Protein AF-A0A2G9UQ31-F1 (afdb_monomer_lite)

Structure (mmCIF, N/CA/C/O backbone):
data_AF-A0A2G9UQ31-F1
#
_entry.id   AF-A0A2G9UQ31-F1
#
loop_
_atom_site.group_PDB
_atom_site.id
_atom_site.type_symbol
_atom_site.label_atom_id
_atom_site.label_alt_id
_atom_site.label_comp_id
_atom_site.label_asym_id
_atom_site.label_entity_id
_atom_site.label_seq_id
_atom_site.pdbx_PDB_ins_code
_atom_site.Cartn_x
_atom_site.Cartn_y
_atom_site.Cartn_z
_atom_site.occupancy
_atom_site.B_iso_or_equiv
_atom_site.auth_seq_id
_atom_site.auth_comp_id
_atom_site.auth_asym_id
_atom_site.auth_atom_id
_atom_site.pdbx_PDB_model_num
ATOM 1 N N . MET A 1 1 ? 7.192 10.203 15.045 1.00 45.22 1 MET A N 1
ATOM 2 C CA . MET A 1 1 ? 8.051 10.650 16.168 1.00 45.22 1 MET A CA 1
ATOM 3 C C . MET A 1 1 ? 7.284 10.313 17.435 1.00 45.22 1 MET A C 1
ATOM 5 O O . MET A 1 1 ? 6.136 10.704 17.506 1.00 45.22 1 MET A O 1
ATOM 9 N N . TYR A 1 2 ? 7.724 9.377 18.274 1.00 36.88 2 TYR A N 1
ATOM 10 C CA . TYR A 1 2 ? 8.772 9.560 19.287 1.00 36.88 2 TYR A CA 1
ATOM 11 C C . TYR A 1 2 ? 9.672 8.317 19.479 1.00 36.88 2 TYR A C 1
ATOM 13 O O . TYR A 1 2 ? 9.304 7.204 19.114 1.00 36.88 2 TYR A O 1
ATOM 21 N N . SER A 1 3 ? 10.845 8.552 20.073 1.00 48.31 3 SER A N 1
ATOM 22 C CA . SER A 1 3 ? 11.788 7.604 20.702 1.00 48.31 3 SER A CA 1
ATOM 23 C C . SER A 1 3 ? 12.168 8.217 22.068 1.00 48.31 3 SER A C 1
ATOM 25 O O . SER A 1 3 ? 12.166 9.451 22.144 1.00 48.31 3 SER A O 1
ATOM 27 N N . PRO A 1 4 ? 12.445 7.438 23.137 1.00 53.69 4 PRO A N 1
ATOM 28 C CA . PRO A 1 4 ? 13.849 7.111 23.429 1.00 53.69 4 PRO A CA 1
ATOM 29 C C . PRO A 1 4 ? 14.123 5.700 24.018 1.00 53.69 4 PRO A C 1
ATOM 31 O O . PRO A 1 4 ? 13.511 5.262 24.985 1.00 53.69 4 PRO A O 1
ATOM 34 N N . THR A 1 5 ? 15.100 5.027 23.393 1.00 64.44 5 THR A N 1
ATOM 35 C CA . THR A 1 5 ? 16.250 4.252 23.934 1.00 64.44 5 THR A CA 1
ATOM 36 C C . THR A 1 5 ? 16.081 3.251 25.101 1.00 64.44 5 THR A C 1
ATOM 38 O O . THR A 1 5 ? 16.098 3.659 26.257 1.00 64.44 5 THR A O 1
ATOM 41 N N . ASN A 1 6 ? 16.146 1.933 24.819 1.00 45.31 6 ASN A N 1
ATOM 42 C CA . ASN A 1 6 ? 17.280 1.069 25.231 1.00 45.31 6 ASN A CA 1
ATOM 43 C C . ASN A 1 6 ? 17.184 -0.403 24.742 1.00 45.31 6 ASN A C 1
ATOM 45 O O . ASN A 1 6 ? 16.188 -1.093 24.939 1.00 45.31 6 ASN A O 1
ATOM 49 N N . SER A 1 7 ? 18.279 -0.842 24.106 1.00 53.34 7 SER A N 1
ATOM 50 C CA . SER A 1 7 ? 18.892 -2.190 24.107 1.00 53.34 7 SER A CA 1
ATOM 51 C C . SER A 1 7 ? 18.127 -3.462 23.699 1.00 53.34 7 SER A C 1
ATOM 53 O O . SER A 1 7 ? 18.540 -4.565 24.045 1.00 53.34 7 SER A O 1
ATOM 55 N N . SER A 1 8 ? 17.130 -3.377 22.826 1.00 48.41 8 SER A N 1
ATOM 56 C CA . SER A 1 8 ? 16.924 -4.446 21.837 1.00 48.41 8 SER A CA 1
ATOM 57 C C . SER A 1 8 ? 16.480 -3.789 20.546 1.00 48.41 8 SER A C 1
ATOM 59 O O . SER A 1 8 ? 15.501 -3.046 20.526 1.00 48.41 8 SER A O 1
ATOM 61 N N . ILE A 1 9 ? 17.259 -3.967 19.483 1.00 50.69 9 ILE A N 1
ATOM 62 C CA . ILE A 1 9 ? 16.946 -3.451 18.155 1.00 50.69 9 ILE A CA 1
ATOM 63 C C . ILE A 1 9 ? 15.667 -4.167 17.705 1.00 50.69 9 ILE A C 1
ATOM 65 O O . ILE A 1 9 ? 15.720 -5.182 17.020 1.00 50.69 9 ILE A O 1
ATOM 69 N N . ARG A 1 10 ? 14.493 -3.659 18.102 1.00 53.44 10 ARG A N 1
ATOM 70 C CA . ARG A 1 10 ? 13.281 -3.872 17.323 1.00 53.44 10 ARG A CA 1
ATOM 71 C C . ARG A 1 10 ? 13.574 -3.154 16.022 1.00 53.44 10 ARG A C 1
ATOM 73 O O . ARG A 1 10 ? 13.459 -1.929 15.946 1.00 53.44 10 ARG A O 1
ATOM 80 N N . GLN A 1 11 ? 14.036 -3.901 15.022 1.00 54.22 11 GLN A N 1
ATOM 81 C CA . GLN A 1 11 ? 13.892 -3.451 13.650 1.00 54.22 11 GLN A CA 1
ATOM 82 C C . GLN A 1 11 ? 12.464 -2.922 13.543 1.00 54.22 11 GLN A C 1
ATOM 84 O O . GLN A 1 11 ? 11.534 -3.579 14.011 1.00 54.22 11 GLN A O 1
ATOM 89 N N . LYS A 1 12 ? 12.290 -1.694 13.049 1.00 56.53 12 LYS A N 1
ATOM 90 C CA . LYS A 1 12 ? 10.958 -1.234 12.667 1.00 56.53 12 LYS A CA 1
ATOM 91 C C . LYS A 1 12 ? 10.484 -2.213 11.602 1.00 56.53 12 LYS A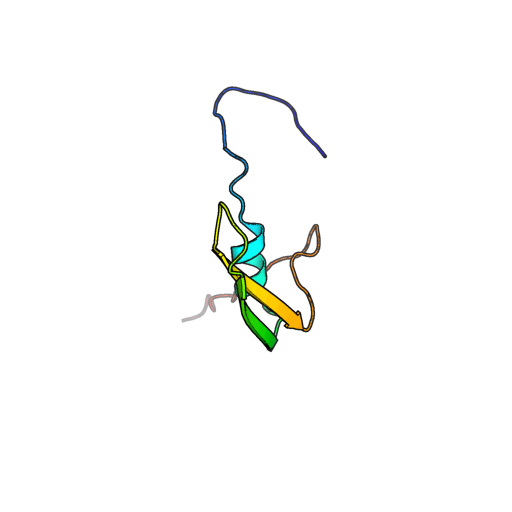 C 1
ATOM 93 O O . LYS A 1 12 ? 10.844 -2.054 10.440 1.00 56.53 12 LYS A O 1
ATOM 98 N N . GLU A 1 13 ? 9.764 -3.251 12.010 1.00 67.75 13 GLU A N 1
ATOM 99 C CA . GLU A 1 13 ? 9.147 -4.178 11.079 1.00 67.75 13 GLU A CA 1
ATOM 100 C C . GLU A 1 13 ? 8.302 -3.330 10.131 1.00 67.75 13 GLU A C 1
ATOM 102 O O . GLU A 1 13 ? 7.491 -2.501 10.563 1.00 67.75 13 GLU A O 1
ATOM 107 N N . GLN A 1 14 ? 8.549 -3.465 8.829 1.00 83.25 14 GLN A N 1
ATOM 108 C CA . GLN A 1 14 ? 7.762 -2.787 7.809 1.00 83.25 14 GLN A CA 1
ATOM 109 C C . GLN A 1 14 ? 6.388 -3.456 7.730 1.00 83.25 14 GLN A C 1
ATOM 111 O O . GLN A 1 14 ? 6.112 -4.256 6.843 1.00 83.25 14 GLN A O 1
ATOM 116 N N . ILE A 1 15 ? 5.513 -3.131 8.680 1.00 90.69 15 ILE A N 1
ATOM 117 C CA . ILE A 1 15 ? 4.173 -3.721 8.773 1.00 90.69 15 ILE A CA 1
ATOM 118 C C . ILE A 1 15 ? 3.144 -3.020 7.879 1.00 90.69 15 ILE A C 1
ATOM 120 O O . ILE A 1 15 ? 2.060 -3.552 7.688 1.00 90.69 15 ILE A O 1
ATOM 124 N N . GLY A 1 16 ? 3.474 -1.860 7.296 1.00 92.88 16 GLY A N 1
ATOM 125 C CA . GLY A 1 16 ? 2.526 -1.025 6.545 1.00 92.88 16 GLY A CA 1
ATOM 126 C C . GLY A 1 16 ? 1.833 -1.740 5.378 1.00 92.88 16 GLY A C 1
ATOM 127 O O . GLY A 1 16 ? 0.639 -1.549 5.156 1.00 92.88 16 GLY A O 1
ATOM 128 N N . HIS A 1 17 ? 2.547 -2.606 4.654 1.00 92.94 17 HIS A N 1
ATOM 129 C CA . HIS A 1 17 ? 1.941 -3.404 3.583 1.00 92.94 17 HIS A CA 1
ATOM 130 C C . HIS A 1 17 ? 0.940 -4.425 4.133 1.00 92.94 17 HIS A C 1
ATOM 132 O O . HIS A 1 17 ? -0.159 -4.554 3.600 1.00 92.94 17 HIS A O 1
ATOM 138 N N . TYR A 1 18 ? 1.285 -5.102 5.233 1.00 93.25 18 TYR A N 1
ATOM 139 C CA . TYR A 1 18 ? 0.384 -6.039 5.899 1.00 93.25 18 TYR A CA 1
ATOM 140 C C . TYR A 1 18 ? -0.859 -5.335 6.439 1.00 93.25 18 TYR A C 1
ATOM 142 O O . TYR A 1 18 ? -1.977 -5.749 6.143 1.00 93.25 18 TYR A O 1
ATOM 150 N N . THR A 1 19 ? -0.681 -4.238 7.175 1.00 95.06 19 THR A N 1
ATOM 151 C CA . THR A 1 19 ? -1.797 -3.510 7.783 1.00 95.06 19 THR A CA 1
ATOM 152 C C . THR A 1 19 ? -2.745 -2.920 6.739 1.00 95.06 19 THR A C 1
ATOM 154 O O . THR A 1 19 ? -3.944 -2.873 6.993 1.00 95.06 19 THR A O 1
ATOM 157 N N . GLN A 1 20 ? -2.254 -2.563 5.545 1.00 96.50 20 GLN A N 1
ATOM 158 C CA . GLN A 1 20 ? -3.114 -2.141 4.437 1.00 96.50 20 GLN A CA 1
ATOM 159 C C . GLN A 1 20 ? -3.949 -3.301 3.870 1.00 96.50 20 GLN A C 1
ATOM 161 O O . GLN A 1 20 ? -5.116 -3.092 3.540 1.00 96.50 20 GLN A O 1
ATOM 166 N N . MET A 1 21 ? -3.377 -4.507 3.766 1.00 95.56 21 MET A N 1
ATOM 167 C CA . MET A 1 21 ? -4.090 -5.696 3.273 1.00 95.56 21 MET A CA 1
ATOM 168 C C . MET A 1 21 ? -5.240 -6.112 4.190 1.00 95.56 21 MET A C 1
ATOM 170 O O . MET A 1 21 ? -6.280 -6.549 3.709 1.00 95.56 21 MET A O 1
ATOM 174 N N . VAL A 1 22 ? -5.050 -5.994 5.506 1.00 95.19 22 VAL A N 1
ATOM 175 C CA . VAL A 1 22 ? -6.041 -6.416 6.510 1.00 95.19 22 VAL A CA 1
ATOM 176 C C . VAL A 1 22 ? -6.899 -5.263 7.043 1.00 95.19 22 VAL A C 1
ATOM 178 O O . VAL A 1 22 ? -7.603 -5.438 8.037 1.00 95.19 22 VAL A O 1
ATOM 181 N N . TRP A 1 23 ? -6.841 -4.087 6.412 1.00 97.06 23 TRP A N 1
ATOM 182 C CA . TRP A 1 23 ? -7.603 -2.914 6.837 1.00 97.06 23 TRP A CA 1
ATOM 183 C C . TRP A 1 23 ? -9.105 -3.143 6.651 1.00 97.06 23 TRP A C 1
ATOM 185 O O . TRP A 1 23 ? -9.567 -3.318 5.526 1.00 97.06 23 TRP A O 1
ATOM 195 N N . GLN A 1 24 ? -9.874 -3.117 7.742 1.00 96.12 24 GLN A N 1
ATOM 196 C CA . GLN A 1 24 ? -11.284 -3.525 7.748 1.00 96.12 24 GLN A CA 1
ATOM 197 C C . GLN A 1 24 ? -12.156 -2.745 6.762 1.00 96.12 24 GLN A C 1
ATOM 199 O O . GLN A 1 24 ? -13.053 -3.323 6.152 1.00 96.12 24 GLN A O 1
ATOM 204 N N . ASP A 1 25 ? -11.905 -1.445 6.621 1.00 95.50 25 ASP A N 1
ATOM 205 C CA . ASP A 1 25 ? -12.726 -0.581 5.773 1.00 95.50 25 ASP A CA 1
ATOM 206 C C . ASP A 1 25 ? -12.316 -0.639 4.293 1.00 95.50 25 ASP A C 1
ATOM 208 O O . ASP A 1 25 ? -13.009 -0.077 3.449 1.00 95.50 25 ASP A O 1
ATOM 212 N N . GLY A 1 26 ? -11.207 -1.307 3.954 1.00 94.12 26 GLY A N 1
ATOM 213 C CA . GLY A 1 26 ? -10.732 -1.458 2.580 1.00 94.12 26 GLY A CA 1
ATOM 214 C C . GLY A 1 26 ? -11.470 -2.585 1.861 1.00 94.12 26 GLY A C 1
ATOM 215 O O . GLY A 1 26 ? -11.249 -3.757 2.148 1.00 94.12 26 GLY A O 1
ATOM 216 N N . TYR A 1 27 ? -12.329 -2.243 0.899 1.00 96.31 27 TYR A N 1
ATOM 217 C CA . TYR A 1 27 ? -13.156 -3.228 0.181 1.00 96.31 27 TYR A CA 1
ATOM 218 C C . TYR A 1 27 ? -12.981 -3.209 -1.345 1.00 96.31 27 TYR A C 1
ATOM 220 O O . TYR A 1 27 ? -13.576 -4.027 -2.046 1.00 96.31 27 TYR A O 1
ATOM 228 N N . LYS A 1 28 ? -12.170 -2.293 -1.881 1.00 97.75 28 LYS A N 1
ATOM 229 C CA . LYS A 1 28 ? -11.762 -2.250 -3.290 1.00 97.75 28 LYS A CA 1
ATOM 230 C C . LYS A 1 28 ? -10.256 -2.423 -3.390 1.00 97.75 28 LYS A C 1
ATOM 232 O O . LYS A 1 28 ? -9.506 -1.806 -2.635 1.00 97.75 28 LYS A O 1
ATOM 237 N N . LEU A 1 29 ? -9.837 -3.209 -4.372 1.00 97.62 29 LEU A N 1
ATOM 238 C CA . LEU A 1 29 ? -8.442 -3.455 -4.700 1.00 97.62 29 LEU A CA 1
ATOM 239 C C . LEU A 1 29 ? -8.271 -3.322 -6.211 1.00 97.62 29 LEU A C 1
ATOM 241 O O . LEU A 1 29 ? -9.016 -3.937 -6.973 1.00 97.62 29 LEU A O 1
ATOM 245 N N . GLY A 1 30 ? -7.298 -2.526 -6.636 1.00 98.06 30 GLY A N 1
ATOM 246 C CA . GLY A 1 30 ? -6.863 -2.456 -8.028 1.00 98.06 30 GLY A CA 1
ATOM 247 C C . GLY A 1 30 ? -5.356 -2.631 -8.090 1.00 98.06 30 GLY A C 1
ATOM 248 O O . GLY A 1 30 ? -4.646 -1.919 -7.387 1.00 98.06 30 GLY A O 1
ATOM 249 N N . CYS A 1 31 ? -4.868 -3.565 -8.903 1.00 98.25 31 CYS A N 1
ATOM 250 C CA . CYS A 1 31 ? -3.441 -3.838 -9.037 1.00 98.25 31 CYS A CA 1
ATOM 251 C C . CYS A 1 31 ? -3.004 -3.806 -10.500 1.00 98.25 31 CYS A C 1
ATOM 253 O O . CYS A 1 31 ? -3.779 -4.144 -11.393 1.00 98.25 31 CYS A O 1
ATOM 255 N N . VAL A 1 32 ? -1.746 -3.438 -10.718 1.00 98.19 32 VAL A N 1
ATOM 256 C CA . VAL A 1 32 ? -1.053 -3.507 -12.004 1.00 98.19 32 VAL A CA 1
ATOM 257 C C . VAL A 1 32 ? 0.276 -4.223 -11.784 1.00 98.19 32 VAL A C 1
ATOM 259 O O . VAL A 1 32 ? 0.926 -4.039 -10.750 1.00 98.19 32 VAL A O 1
ATOM 262 N N . ILE A 1 33 ? 0.648 -5.063 -12.744 1.00 98.12 33 ILE A N 1
ATOM 263 C CA . ILE A 1 33 ? 1.892 -5.826 -12.755 1.00 98.12 33 ILE A CA 1
ATOM 264 C C . ILE A 1 33 ? 2.544 -5.558 -14.101 1.00 98.12 33 ILE A C 1
ATOM 266 O O . ILE A 1 33 ? 1.954 -5.884 -15.125 1.00 98.12 33 ILE A O 1
ATOM 270 N N . GLU A 1 34 ? 3.748 -5.000 -14.092 1.00 97.94 34 GLU A N 1
ATOM 271 C CA . GLU A 1 34 ? 4.508 -4.729 -15.311 1.00 97.94 34 GLU A CA 1
ATOM 272 C C . GLU A 1 34 ? 5.907 -5.318 -15.208 1.00 97.94 34 GLU A C 1
ATOM 274 O O . GLU A 1 34 ? 6.554 -5.240 -14.162 1.00 97.94 34 GLU A O 1
ATOM 279 N N . TYR A 1 35 ? 6.386 -5.904 -16.300 1.00 97.88 35 TYR A N 1
ATOM 280 C CA . TYR A 1 35 ? 7.786 -6.286 -16.417 1.00 97.88 35 TYR A CA 1
ATOM 281 C C . TYR A 1 35 ? 8.573 -5.135 -17.044 1.00 97.88 35 TYR A C 1
ATOM 283 O O . TYR A 1 35 ? 8.337 -4.748 -18.187 1.00 97.88 35 TYR A O 1
ATOM 291 N N . CYS A 1 36 ? 9.514 -4.592 -16.283 1.00 96.88 36 CYS A N 1
ATOM 292 C CA . CYS A 1 36 ? 10.388 -3.507 -16.690 1.00 96.88 36 CYS A CA 1
ATOM 293 C C . CYS A 1 36 ? 11.738 -4.088 -17.119 1.00 96.88 36 CYS A C 1
ATOM 295 O O . CYS A 1 36 ? 12.583 -4.395 -16.274 1.00 96.88 36 CYS A O 1
ATOM 297 N N . ASP A 1 37 ? 11.954 -4.208 -18.427 1.00 96.81 37 ASP A N 1
ATOM 298 C CA . ASP A 1 37 ? 13.240 -4.621 -18.996 1.00 96.81 37 ASP A CA 1
ATOM 299 C C . ASP A 1 37 ? 14.204 -3.425 -19.082 1.00 96.81 37 ASP A C 1
ATOM 301 O O . ASP A 1 37 ? 14.415 -2.832 -20.140 1.00 96.81 37 ASP A O 1
ATOM 305 N N . ILE A 1 38 ? 14.710 -2.994 -17.922 1.00 95.00 38 ILE A N 1
ATOM 306 C CA . ILE A 1 38 ? 15.610 -1.840 -17.796 1.00 95.00 38 ILE A CA 1
ATOM 307 C C . ILE A 1 38 ? 17.011 -2.343 -17.413 1.00 95.00 38 ILE A C 1
ATOM 309 O O . ILE A 1 38 ? 17.246 -2.686 -16.251 1.00 95.00 38 ILE A O 1
ATOM 313 N N . PRO A 1 39 ? 17.978 -2.381 -18.349 1.00 94.81 39 PRO A N 1
ATOM 314 C CA . PRO A 1 39 ? 19.354 -2.755 -18.034 1.00 94.81 39 PRO A CA 1
ATOM 315 C C . PRO A 1 39 ? 20.005 -1.785 -17.031 1.00 94.81 39 PRO A C 1
ATOM 317 O O . PRO A 1 39 ? 19.770 -0.577 -17.114 1.00 94.81 39 PRO A O 1
ATOM 320 N N . PRO A 1 40 ? 20.860 -2.265 -16.104 1.00 94.62 40 PRO A N 1
ATOM 321 C CA . PRO A 1 40 ? 21.316 -3.650 -15.922 1.00 94.62 40 PRO A CA 1
ATOM 322 C C . PRO A 1 40 ? 20.426 -4.498 -14.992 1.00 94.62 40 PRO A C 1
ATOM 324 O O . PRO A 1 40 ? 20.805 -5.615 -14.649 1.00 94.62 40 PRO A O 1
ATOM 327 N N . ALA A 1 41 ? 19.289 -3.973 -14.535 1.00 93.62 41 ALA A N 1
ATOM 328 C CA . ALA A 1 41 ? 18.480 -4.571 -13.477 1.00 93.62 41 ALA A CA 1
ATOM 329 C C . ALA A 1 41 ? 17.009 -4.682 -13.910 1.00 93.62 41 ALA A C 1
ATOM 331 O O . ALA A 1 41 ? 16.174 -3.891 -13.460 1.00 93.62 41 ALA A O 1
ATOM 332 N N . PRO A 1 42 ? 16.677 -5.654 -14.780 1.00 96.19 42 PRO A N 1
ATOM 333 C CA . PRO A 1 42 ? 15.290 -5.918 -15.119 1.00 96.19 42 PRO A CA 1
ATOM 334 C C . PRO A 1 42 ? 14.511 -6.344 -13.871 1.00 96.19 42 PRO A C 1
ATOM 336 O O . PRO A 1 42 ? 15.030 -7.060 -13.008 1.00 96.19 42 PRO A O 1
ATOM 339 N N . MET A 1 43 ? 13.252 -5.923 -13.772 1.00 97.12 43 MET A N 1
ATOM 340 C CA . MET A 1 43 ? 12.412 -6.230 -12.615 1.00 97.12 43 MET A CA 1
ATOM 341 C C . MET A 1 43 ? 10.934 -6.322 -12.976 1.00 97.12 43 MET A C 1
ATOM 343 O O . MET A 1 43 ? 10.470 -5.672 -13.904 1.00 97.12 43 MET A O 1
ATOM 347 N N . THR A 1 44 ? 10.168 -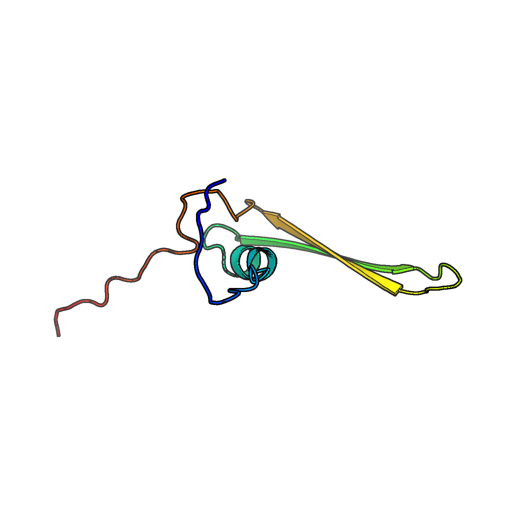7.067 -12.182 1.00 97.50 44 THR A N 1
ATOM 348 C CA . THR A 1 44 ? 8.704 -6.986 -12.202 1.00 97.50 44 THR A CA 1
ATOM 349 C C . THR A 1 44 ? 8.253 -5.973 -11.161 1.00 97.50 44 THR A C 1
ATOM 351 O O . THR A 1 44 ? 8.533 -6.133 -9.971 1.00 97.50 44 THR A O 1
ATOM 354 N N . PHE A 1 45 ? 7.556 -4.930 -11.596 1.00 97.00 45 PHE A N 1
ATOM 355 C CA . PHE A 1 45 ? 7.004 -3.904 -10.727 1.00 97.00 45 PHE A CA 1
ATOM 356 C C . PHE A 1 45 ? 5.519 -4.170 -10.480 1.00 97.00 45 PHE A C 1
ATOM 358 O O . PHE A 1 45 ? 4.729 -4.288 -11.415 1.00 97.00 45 PHE A O 1
ATOM 365 N N . VAL A 1 46 ? 5.144 -4.282 -9.205 1.00 97.38 46 VAL A N 1
ATOM 366 C CA . VAL A 1 46 ? 3.766 -4.546 -8.776 1.00 97.38 46 VAL A CA 1
ATOM 367 C C . VAL A 1 46 ? 3.278 -3.375 -7.943 1.00 97.38 46 VAL A C 1
ATOM 369 O O . VAL A 1 46 ? 3.908 -3.008 -6.950 1.00 97.38 46 VAL A O 1
ATOM 372 N N . VAL A 1 47 ? 2.134 -2.811 -8.320 1.00 97.06 47 VAL A N 1
ATOM 373 C CA . VAL A 1 47 ? 1.491 -1.721 -7.580 1.00 97.06 47 VAL A CA 1
ATOM 374 C C . VAL A 1 47 ? 0.040 -2.085 -7.334 1.00 97.06 47 VAL A C 1
ATOM 376 O O . VAL A 1 47 ? -0.671 -2.442 -8.266 1.00 97.06 47 VAL A O 1
ATOM 379 N N . CYS A 1 48 ? -0.411 -1.945 -6.090 1.00 98.00 48 CYS A N 1
ATOM 380 C CA . CYS A 1 48 ? -1.812 -2.091 -5.718 1.00 98.00 48 CYS A CA 1
ATOM 381 C C . CYS A 1 48 ? -2.312 -0.833 -5.007 1.00 98.00 48 CYS A C 1
ATOM 383 O O . CYS A 1 48 ? -1.647 -0.310 -4.112 1.00 98.00 48 CYS A O 1
ATOM 385 N N . GLN A 1 49 ? -3.506 -0.382 -5.376 1.00 98.19 49 GLN A N 1
ATOM 386 C CA . GLN A 1 49 ? -4.255 0.657 -4.683 1.00 98.19 49 GLN A CA 1
ATOM 387 C C . GLN A 1 49 ? -5.438 0.039 -3.939 1.00 98.19 49 GLN A C 1
ATOM 389 O O . GLN A 1 49 ? -6.137 -0.831 -4.463 1.00 98.19 49 GLN A O 1
ATOM 394 N N . TYR A 1 50 ? -5.665 0.530 -2.724 1.00 97.69 50 TYR A N 1
ATOM 395 C CA . TYR A 1 50 ? -6.751 0.116 -1.843 1.00 97.69 50 TYR A CA 1
ATOM 396 C C . TYR A 1 50 ? -7.763 1.251 -1.731 1.00 97.69 50 TYR A C 1
ATOM 398 O O . TYR A 1 50 ? -7.385 2.413 -1.569 1.00 97.69 50 TYR A O 1
ATOM 406 N N . GLY A 1 51 ? -9.046 0.916 -1.831 1.00 96.38 51 GLY A N 1
ATOM 407 C CA . GLY A 1 51 ? -10.137 1.878 -1.750 1.00 96.38 51 GLY A CA 1
ATOM 408 C C . GLY A 1 51 ? -11.240 1.409 -0.802 1.00 96.38 51 GLY A C 1
ATOM 409 O O . GLY A 1 51 ? -11.826 0.354 -1.045 1.00 96.38 51 GLY A O 1
ATOM 410 N N . PRO A 1 52 ? -11.615 2.197 0.216 1.00 96.62 52 PRO A N 1
ATOM 411 C CA . PRO A 1 52 ? -10.883 3.309 0.826 1.00 96.62 52 PRO A CA 1
ATOM 412 C C . PRO A 1 52 ? -9.446 2.950 1.244 1.00 96.62 52 PRO A C 1
ATOM 414 O O . PRO A 1 52 ? -9.131 1.784 1.474 1.00 96.62 52 PRO A O 1
ATOM 417 N N . GLY A 1 53 ? -8.579 3.964 1.336 1.00 96.06 53 GLY A N 1
ATOM 418 C CA . GLY A 1 53 ? -7.224 3.800 1.871 1.00 96.06 53 GLY A CA 1
ATOM 419 C C . GLY A 1 53 ? -7.241 3.412 3.352 1.00 96.06 53 GLY A C 1
ATOM 420 O O . GLY A 1 53 ? -8.222 3.666 4.049 1.00 96.06 53 GLY A O 1
ATOM 421 N N . GLY A 1 54 ? -6.165 2.782 3.822 1.00 95.50 54 GLY A N 1
ATOM 422 C CA . GLY A 1 54 ? -5.996 2.392 5.221 1.00 95.50 54 GLY A CA 1
ATOM 423 C C . GLY A 1 54 ? -4.761 3.022 5.854 1.00 95.50 54 GLY A C 1
ATOM 424 O O . GLY A 1 54 ? -4.241 4.028 5.375 1.00 95.50 54 GLY A O 1
ATOM 425 N N . ASN A 1 55 ? -4.266 2.402 6.927 1.00 95.81 55 ASN A N 1
ATOM 426 C CA . ASN A 1 55 ? -3.057 2.823 7.644 1.00 95.81 55 ASN A CA 1
ATOM 427 C C . ASN A 1 55 ? -3.119 4.251 8.203 1.00 95.81 55 ASN A C 1
ATOM 429 O O . ASN A 1 55 ? -2.101 4.944 8.286 1.00 95.81 55 ASN A O 1
ATOM 433 N N . PHE A 1 56 ? -4.305 4.690 8.616 1.00 95.19 56 PHE A N 1
ATOM 434 C CA . PHE A 1 56 ? -4.443 5.953 9.324 1.00 95.19 56 PH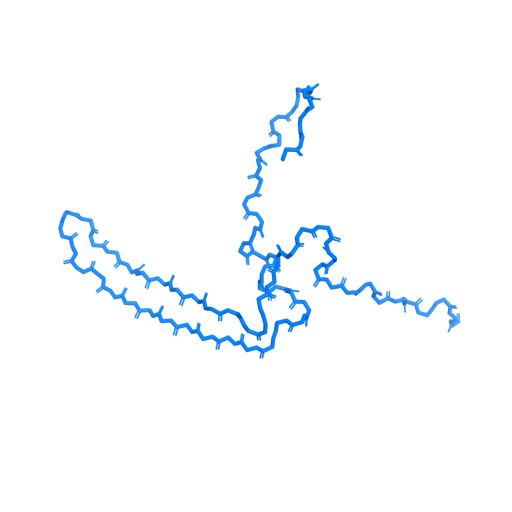E A CA 1
ATOM 435 C C . PHE A 1 56 ? -3.799 5.856 10.709 1.00 95.19 56 PHE A C 1
ATOM 437 O O . PHE A 1 56 ? -3.990 4.884 11.443 1.00 95.19 56 PHE A O 1
ATOM 444 N N . ILE A 1 57 ? -3.017 6.880 11.050 1.00 93.00 57 ILE A N 1
ATOM 445 C CA . ILE A 1 57 ? -2.362 6.994 12.353 1.00 93.00 57 ILE A CA 1
ATOM 446 C C . ILE A 1 57 ? -3.440 7.010 13.445 1.00 93.00 57 ILE A C 1
ATOM 448 O O . ILE A 1 57 ? -4.498 7.612 13.271 1.00 93.00 57 ILE A O 1
ATOM 452 N N . ASP A 1 58 ? -3.165 6.316 14.549 1.00 92.38 58 ASP A N 1
ATOM 453 C CA . ASP A 1 58 ? -4.046 6.199 15.718 1.00 92.38 58 ASP A CA 1
ATOM 454 C C . ASP A 1 58 ? -5.412 5.530 15.456 1.00 92.38 58 ASP A C 1
ATOM 456 O O . ASP A 1 58 ? -6.347 5.681 16.243 1.00 92.38 58 ASP A O 1
ATOM 460 N N . GLN A 1 59 ? -5.528 4.727 14.390 1.00 9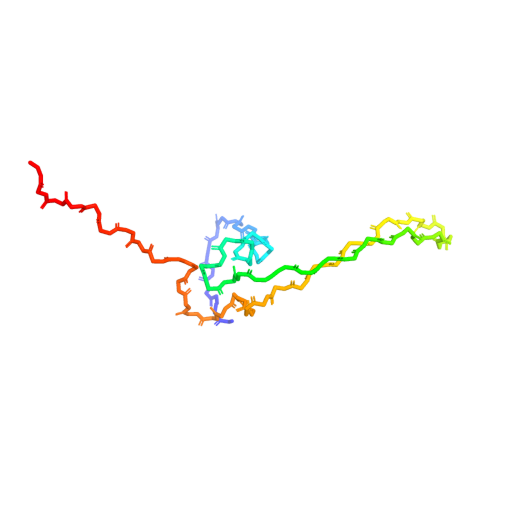3.06 59 GLN A N 1
ATOM 461 C CA . GLN A 1 59 ? -6.710 3.902 14.117 1.00 93.06 59 GLN A CA 1
ATOM 462 C C . GLN A 1 59 ? -6.437 2.401 14.278 1.00 93.06 59 GLN A C 1
ATOM 464 O O . GLN A 1 59 ? -5.329 1.906 14.064 1.00 93.06 59 GLN A O 1
ATOM 469 N N . PHE A 1 60 ? -7.477 1.652 14.652 1.00 93.06 60 PHE A N 1
ATOM 470 C CA . PHE A 1 60 ? -7.423 0.192 14.671 1.00 93.06 60 PHE A CA 1
ATOM 471 C C . PHE A 1 60 ? -7.566 -0.362 13.253 1.00 93.06 60 PHE A C 1
ATOM 473 O O . PHE A 1 60 ? -8.457 0.043 12.519 1.00 93.06 60 PHE A O 1
ATOM 480 N N . ILE A 1 61 ? -6.734 -1.350 12.915 1.00 94.69 61 ILE A N 1
ATOM 481 C CA . ILE A 1 61 ? -6.769 -2.041 11.617 1.00 94.69 61 ILE A CA 1
ATOM 482 C C . ILE A 1 61 ? -8.131 -2.720 11.391 1.00 94.69 61 ILE A C 1
ATOM 484 O O . ILE A 1 61 ? -8.686 -2.670 10.299 1.00 94.69 61 ILE A O 1
ATOM 488 N N . TYR A 1 62 ? -8.671 -3.353 12.433 1.00 93.75 62 TYR A N 1
ATOM 489 C CA . TYR A 1 62 ? -10.003 -3.948 12.456 1.00 93.75 62 TYR A CA 1
ATOM 490 C C . TYR A 1 62 ? -10.551 -3.961 13.886 1.00 93.75 62 TYR A C 1
ATOM 492 O O . TYR A 1 62 ? -9.808 -4.002 14.874 1.00 93.75 62 TYR A O 1
ATOM 500 N N . GLY A 1 63 ? -11.873 -3.933 14.009 1.00 91.25 63 GLY A N 1
ATOM 501 C CA . GLY A 1 63 ? -12.589 -4.044 15.266 1.00 91.25 63 GLY A CA 1
ATOM 502 C C . GLY A 1 63 ? -12.359 -5.407 15.910 1.00 91.25 63 GLY A C 1
ATOM 503 O O . GLY A 1 63 ? -12.471 -6.458 15.277 1.00 91.25 63 GLY A O 1
ATOM 504 N N . LYS A 1 64 ? -12.077 -5.409 17.215 1.00 82.50 64 LYS A N 1
ATOM 505 C CA . LYS A 1 64 ? -12.073 -6.649 17.994 1.00 82.50 64 LYS A CA 1
ATOM 506 C C . LYS A 1 64 ? -13.500 -7.178 18.045 1.00 82.50 64 LYS A C 1
ATOM 508 O O . LYS A 1 64 ? -14.397 -6.495 18.542 1.00 82.50 64 LYS A O 1
ATOM 513 N N . ARG A 1 65 ? -13.719 -8.410 17.583 1.00 72.56 65 ARG A N 1
ATOM 514 C CA . ARG A 1 65 ? -14.970 -9.099 17.898 1.00 72.56 65 ARG A CA 1
ATOM 515 C C . ARG A 1 65 ? -15.045 -9.246 19.414 1.00 72.56 65 ARG A C 1
ATOM 517 O O . ARG A 1 65 ? -14.137 -9.796 20.031 1.00 72.56 65 ARG A O 1
ATOM 524 N N . ARG A 1 66 ? -16.126 -8.746 20.014 1.00 66.81 66 ARG A N 1
ATOM 525 C CA . ARG A 1 66 ? -16.504 -9.149 21.366 1.00 66.81 66 AR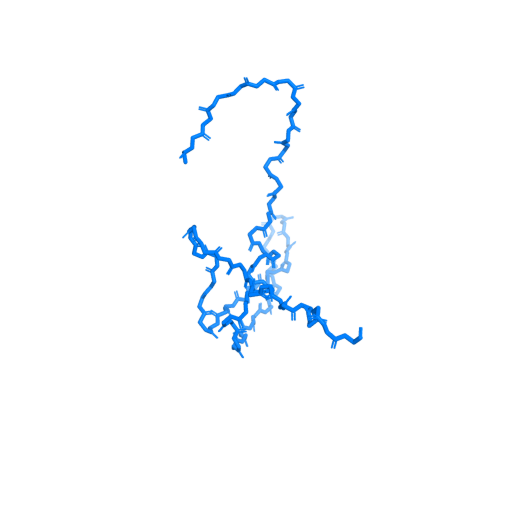G A CA 1
ATOM 526 C C . ARG A 1 66 ? -16.897 -10.614 21.259 1.00 66.81 66 ARG A C 1
ATOM 528 O O . ARG A 1 66 ? -17.960 -10.919 20.724 1.00 66.81 66 ARG A O 1
ATOM 535 N N . THR A 1 67 ? -16.034 -11.522 21.702 1.00 64.81 67 THR A N 1
ATOM 536 C CA . THR A 1 67 ? -16.480 -12.876 22.020 1.00 64.81 67 THR A CA 1
ATOM 537 C C . THR A 1 67 ? -17.627 -12.696 23.002 1.00 64.81 67 THR A C 1
ATOM 539 O O . THR A 1 67 ? -17.450 -12.023 24.019 1.00 64.81 67 THR A O 1
ATOM 542 N N . ALA A 1 68 ? -18.818 -13.190 22.670 1.00 60.19 68 ALA A N 1
ATOM 543 C CA . ALA A 1 68 ? -19.907 -13.220 23.626 1.00 60.19 68 ALA A CA 1
ATOM 544 C C . ALA A 1 68 ? -19.430 -14.054 24.823 1.00 60.19 68 ALA A C 1
ATOM 546 O O . ALA A 1 68 ? -19.404 -15.280 24.768 1.00 60.19 68 ALA A O 1
ATOM 547 N N . LEU A 1 69 ? -19.003 -13.384 25.894 1.00 61.16 69 LEU A N 1
ATOM 548 C CA . LEU A 1 69 ? -19.060 -13.920 27.247 1.00 61.16 69 LEU A CA 1
ATOM 549 C C . LEU A 1 69 ? -20.550 -14.071 27.562 1.00 61.16 69 LEU A C 1
ATOM 551 O O . LEU A 1 69 ? -21.153 -13.158 28.111 1.00 61.16 69 LEU A O 1
ATOM 555 N N . ASN A 1 70 ? -21.154 -15.134 27.035 1.00 49.28 70 ASN A N 1
ATOM 556 C CA . ASN A 1 70 ? -22.411 -15.739 27.464 1.00 49.28 70 ASN A CA 1
ATOM 557 C C . ASN A 1 70 ? -22.672 -16.962 26.579 1.00 49.28 70 ASN A C 1
ATOM 559 O O . ASN A 1 70 ? -23.414 -16.910 25.594 1.00 49.28 70 ASN A O 1
ATOM 563 N N . ARG A 1 71 ? -22.037 -18.069 26.953 1.00 48.59 71 ARG A N 1
ATOM 564 C CA . ARG A 1 71 ? -22.661 -19.382 26.869 1.00 48.59 71 ARG A CA 1
ATOM 565 C C . ARG A 1 71 ? -22.548 -20.032 28.236 1.00 48.59 71 ARG A C 1
ATOM 567 O O . ARG A 1 71 ? -21.483 -19.833 28.859 1.00 48.59 71 ARG A O 1
#

InterPro domains:
  IPR001283 Cysteine-rich secretory protein-related [PR00837] (15-31)
  IPR001283 Cysteine-rich secretory protein-related [PR00837] (45-58)
  IPR001283 Cysteine-rich secretory protein-related [PTHR10334] (11-61)
  IPR014044 CAP domain [PF00188] (12-50)
  IPR018244 Allergen V5/Tpx-1-related, conserved site [PS01010] (45-56)
  IPR035940 CAP superfamily [G3DSA:3.40.33.10] (1-69)
  IPR035940 CAP superfamily [SSF55797] (8-62)

Sequence (71 aa):
MYSPTNSSIRQKEQIGHYTQMVWQDGYKLGCVIEYCDIPPAPMTFVVCQYGPGGNFIDQFIYGKRRTALNR

Radius of gyration: 18.59 Å; chains: 1; bounding box: 44×30×46 Å

pLDDT: mean 83.9, std 18.84, range [36.88, 98.25]

Organism: Teladorsagia circumcincta (NCBI:txid45464)

Foldseek 3Di:
DDDDDDDDPPPPPPCVVVLFVLQPVFDDKDKDWDFAPDPPDTDIDIDMDTPPTDDDPPDDSDDDPPPPPPD

Sec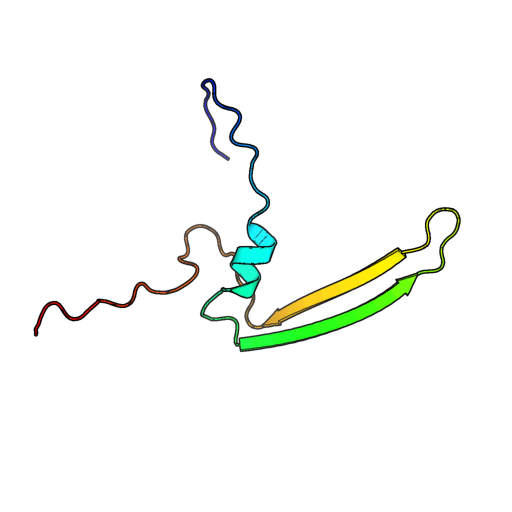ondary structure (DSSP, 8-state):
------S--------HHHHHHT-TT--EEEEEEEEE--TT--EEEEEEEEES----TT--SSPPP---S--